Protein AF-A0A015KM18-F1 (afdb_monomer_lite)

Sequence (161 aa):
MKHQLITAQRYRFLFLPSQYIYKPIKYLQYTHGLDYPDYGFKIPYNQEITPKKDLLIYTVEQYNPIPNGFFPSKYKDIIPKKPLYTASGEFIIPGSREWFTYMYKLDLERKSTPPPSRSSLEERQQLLVKENDRIQDLIKGKGKQEAALHGTSVKHYECHN

Structure (mmCIF, N/CA/C/O backbone):
data_AF-A0A015KM18-F1
#
_entry.id   AF-A0A015KM18-F1
#
loop_
_atom_site.group_PDB
_atom_site.id
_atom_site.type_symbol
_atom_site.label_atom_id
_atom_site.label_alt_id
_atom_site.label_comp_id
_atom_site.label_asym_id
_atom_site.label_entity_id
_atom_site.label_seq_id
_atom_site.pdbx_PDB_ins_code
_atom_site.Cartn_x
_atom_site.Cartn_y
_atom_site.Cartn_z
_atom_site.occupancy
_atom_site.B_iso_or_equiv
_atom_site.auth_seq_id
_atom_site.auth_comp_id
_atom_site.auth_asym_id
_atom_site.auth_atom_id
_atom_site.pdbx_PDB_model_num
ATOM 1 N N . MET A 1 1 ? 16.658 -22.083 -42.696 1.00 51.47 1 MET A N 1
ATOM 2 C CA . MET A 1 1 ? 16.063 -23.110 -41.805 1.00 51.47 1 MET A CA 1
ATOM 3 C C . MET A 1 1 ? 17.049 -23.725 -40.802 1.00 51.47 1 MET A C 1
ATOM 5 O O . MET A 1 1 ? 16.747 -23.672 -39.620 1.00 51.47 1 MET A O 1
ATOM 9 N N . LYS A 1 2 ? 18.236 -24.236 -41.191 1.00 59.78 2 LYS A N 1
ATOM 10 C CA . LYS A 1 2 ? 19.196 -24.861 -40.237 1.00 59.78 2 LYS A CA 1
ATOM 11 C C . LYS A 1 2 ? 19.612 -23.960 -39.061 1.00 59.78 2 LYS A C 1
ATOM 13 O O . LYS A 1 2 ? 19.657 -24.421 -37.928 1.00 59.78 2 LYS A O 1
ATOM 18 N N . HIS A 1 3 ? 19.855 -22.673 -39.316 1.00 61.69 3 HIS A N 1
ATOM 19 C CA . HIS A 1 3 ? 20.279 -21.721 -38.282 1.00 61.69 3 HIS A CA 1
ATOM 20 C C . HIS A 1 3 ? 19.223 -21.536 -37.180 1.00 61.69 3 HIS A C 1
ATOM 22 O O . HIS A 1 3 ? 19.556 -21.572 -36.005 1.00 61.69 3 HIS A O 1
ATOM 28 N N . GLN A 1 4 ? 17.941 -21.436 -37.546 1.00 57.00 4 GLN A N 1
ATOM 29 C CA . GLN A 1 4 ? 16.842 -21.266 -36.587 1.00 57.00 4 GLN A CA 1
ATOM 30 C C . GLN A 1 4 ? 16.675 -22.485 -35.670 1.00 57.00 4 GLN A C 1
ATOM 32 O O . GLN A 1 4 ? 16.463 -22.307 -34.475 1.00 57.00 4 GLN A O 1
ATOM 37 N N . LEU A 1 5 ? 16.835 -23.708 -36.193 1.00 63.09 5 LEU A N 1
ATOM 38 C CA . LEU A 1 5 ? 16.779 -24.935 -35.385 1.00 63.09 5 LEU A CA 1
ATOM 39 C C . LEU A 1 5 ? 17.940 -25.018 -34.391 1.00 63.09 5 LEU A C 1
ATOM 41 O O . LEU A 1 5 ? 17.725 -25.334 -33.226 1.00 63.09 5 LEU A O 1
ATOM 45 N N . ILE A 1 6 ? 19.154 -24.670 -34.823 1.00 66.81 6 ILE A N 1
ATOM 46 C CA . ILE A 1 6 ? 20.339 -24.646 -33.955 1.00 66.81 6 ILE A CA 1
ATOM 47 C C . ILE A 1 6 ? 20.175 -23.590 -32.857 1.00 66.81 6 ILE A C 1
ATOM 49 O O . ILE A 1 6 ? 20.441 -23.864 -31.689 1.00 66.81 6 ILE A O 1
ATOM 53 N N . THR A 1 7 ? 19.687 -22.395 -33.203 1.00 64.06 7 THR A N 1
ATOM 54 C CA . THR A 1 7 ? 19.363 -21.337 -32.239 1.00 64.06 7 THR A CA 1
ATOM 55 C C . THR A 1 7 ? 18.300 -21.810 -31.246 1.00 64.06 7 THR A C 1
ATOM 57 O O . THR A 1 7 ? 18.498 -21.704 -30.038 1.00 64.06 7 THR A O 1
ATOM 60 N N . ALA A 1 8 ? 17.206 -22.399 -31.725 1.00 63.50 8 ALA A N 1
ATOM 61 C CA . ALA A 1 8 ? 16.126 -22.879 -30.874 1.00 63.50 8 ALA A CA 1
ATOM 62 C C . ALA A 1 8 ? 16.566 -24.045 -29.967 1.00 63.50 8 ALA A C 1
ATOM 64 O O . ALA A 1 8 ? 16.170 -24.090 -28.807 1.00 63.50 8 ALA A O 1
ATOM 65 N N . GLN A 1 9 ? 17.453 -24.931 -30.425 1.00 66.31 9 GLN A N 1
ATOM 66 C CA . GLN A 1 9 ? 18.056 -25.983 -29.599 1.00 66.31 9 GLN A CA 1
ATOM 67 C C . GLN A 1 9 ? 19.020 -25.403 -28.548 1.00 66.31 9 GLN A C 1
ATOM 69 O O . GLN A 1 9 ? 18.983 -25.800 -27.383 1.00 66.31 9 GLN A O 1
ATOM 74 N N . ARG A 1 10 ? 19.833 -24.408 -28.929 1.00 66.00 10 ARG A N 1
ATOM 75 C CA . ARG A 1 10 ? 20.785 -23.712 -28.044 1.00 66.00 10 ARG A CA 1
ATOM 76 C C . ARG A 1 10 ? 20.085 -22.969 -26.906 1.00 66.00 10 ARG A C 1
ATOM 78 O O . ARG A 1 10 ? 20.563 -23.002 -25.775 1.00 66.00 10 ARG A O 1
ATOM 85 N N . TYR A 1 11 ? 18.948 -22.342 -27.195 1.00 67.25 11 TYR A N 1
ATOM 86 C CA . TYR A 1 11 ? 18.138 -21.619 -26.212 1.00 67.25 11 TYR A CA 1
ATOM 87 C C . TYR A 1 11 ? 16.959 -22.439 -25.652 1.00 67.25 11 TYR A C 1
ATOM 89 O O . TYR A 1 11 ? 16.188 -21.914 -24.856 1.00 67.25 11 TYR A O 1
ATOM 97 N N . ARG A 1 12 ? 16.855 -23.734 -26.002 1.00 66.06 12 ARG A N 1
ATOM 98 C CA . ARG A 1 12 ? 15.826 -24.687 -25.528 1.00 66.06 12 ARG A CA 1
ATOM 99 C C . ARG A 1 12 ? 14.375 -24.261 -25.812 1.00 66.06 12 ARG A C 1
ATOM 101 O O . ARG A 1 12 ? 13.486 -24.520 -25.012 1.00 66.06 12 ARG A O 1
ATOM 108 N N . PHE A 1 13 ? 14.139 -23.628 -26.958 1.00 62.50 13 PHE A N 1
ATOM 109 C CA . PHE A 1 13 ? 12.803 -23.271 -27.453 1.00 62.50 13 PHE A CA 1
ATOM 110 C C . PHE A 1 13 ? 12.121 -24.396 -28.249 1.00 62.50 13 PHE A C 1
ATOM 112 O O . PHE A 1 13 ? 10.937 -24.293 -28.554 1.00 62.50 13 PHE A O 1
ATOM 119 N N . LEU A 1 14 ? 12.846 -25.461 -28.616 1.00 58.47 14 LEU A N 1
ATOM 120 C CA . LEU A 1 14 ? 12.253 -26.637 -29.260 1.00 58.47 14 LEU A CA 1
ATOM 121 C C . LEU A 1 14 ? 11.686 -27.568 -28.191 1.00 58.47 14 LEU A C 1
ATOM 123 O O . LEU A 1 14 ? 12.423 -28.344 -27.591 1.00 58.47 14 LEU A O 1
ATOM 127 N N . PHE A 1 15 ? 10.379 -27.483 -27.971 1.00 57.22 15 PHE A N 1
ATOM 128 C CA . PHE A 1 15 ? 9.656 -28.394 -27.095 1.00 57.22 15 PHE A CA 1
ATOM 129 C C . PHE A 1 15 ? 9.404 -29.710 -27.829 1.00 57.22 15 PHE A C 1
ATOM 131 O O . PHE A 1 15 ? 8.525 -29.805 -28.683 1.00 57.22 15 PHE A O 1
ATOM 138 N N . LEU A 1 16 ? 10.186 -30.736 -27.506 1.00 60.41 16 LEU A N 1
ATOM 139 C CA . LEU A 1 16 ? 9.764 -32.109 -27.774 1.00 60.41 16 LEU A CA 1
ATOM 140 C C . LEU A 1 16 ? 8.716 -32.503 -26.716 1.00 60.41 16 LEU A C 1
ATOM 142 O O . LEU A 1 16 ? 8.863 -32.084 -25.567 1.00 60.41 16 LEU A O 1
ATOM 146 N N . PRO A 1 17 ? 7.709 -33.337 -27.039 1.00 54.00 17 PRO A N 1
ATOM 147 C CA . PRO A 1 17 ? 6.684 -33.767 -26.077 1.00 54.00 17 PRO A CA 1
ATOM 148 C C . PRO A 1 17 ? 7.242 -34.411 -24.797 1.00 54.00 17 PRO A C 1
ATOM 150 O O . PRO A 1 17 ? 6.567 -34.454 -23.777 1.00 54.00 17 PRO A O 1
ATOM 153 N N . SER A 1 18 ? 8.479 -34.911 -24.847 1.00 57.78 18 SER A N 1
ATOM 154 C CA . SER A 1 18 ? 9.189 -35.544 -23.734 1.00 57.78 18 SER A CA 1
ATOM 155 C C . SER A 1 18 ? 10.016 -34.584 -22.866 1.00 57.78 18 SER A C 1
ATOM 157 O O . SER A 1 18 ? 10.648 -35.029 -21.910 1.00 57.78 18 SER A O 1
ATOM 159 N N . GLN A 1 19 ? 10.067 -33.285 -23.183 1.00 60.88 19 GLN A N 1
ATOM 160 C CA . GLN A 1 19 ? 10.879 -32.313 -22.448 1.00 60.88 19 GLN A CA 1
ATOM 161 C C . GLN A 1 19 ? 10.040 -31.494 -21.461 1.00 60.88 19 GLN A C 1
ATOM 163 O O . GLN A 1 19 ? 9.171 -30.719 -21.852 1.00 60.88 19 GLN A O 1
ATOM 168 N N . TYR A 1 20 ? 10.369 -31.615 -20.174 1.00 58.69 20 TYR A N 1
ATOM 169 C CA . TYR A 1 20 ? 9.804 -30.804 -19.096 1.00 58.69 20 TYR A CA 1
ATOM 170 C C . TYR A 1 20 ? 10.712 -29.607 -18.777 1.00 58.69 20 TYR A C 1
ATOM 172 O O . TYR A 1 20 ? 11.936 -29.739 -18.666 1.00 58.69 20 TYR A O 1
ATOM 180 N N . ILE A 1 21 ? 10.118 -28.421 -18.607 1.00 61.16 21 ILE A N 1
ATOM 181 C CA . ILE A 1 21 ? 10.840 -27.235 -18.136 1.00 61.16 21 ILE A CA 1
ATOM 182 C C . ILE A 1 21 ? 10.836 -27.221 -16.610 1.00 61.16 21 ILE A C 1
ATOM 184 O O . ILE A 1 21 ? 9.843 -26.881 -15.980 1.00 61.16 21 ILE A O 1
ATOM 188 N N . TYR A 1 22 ? 11.995 -27.512 -16.024 1.00 54.66 22 TYR A N 1
ATOM 189 C CA . TYR A 1 22 ? 12.229 -27.399 -14.579 1.00 54.66 22 TYR A CA 1
ATOM 190 C C . TYR A 1 22 ? 12.802 -26.035 -14.157 1.00 54.66 22 TYR A C 1
ATOM 192 O O . TYR A 1 22 ? 13.183 -25.850 -13.005 1.00 54.66 22 TYR A O 1
ATOM 200 N N . LYS A 1 23 ? 12.935 -25.080 -15.090 1.00 59.75 23 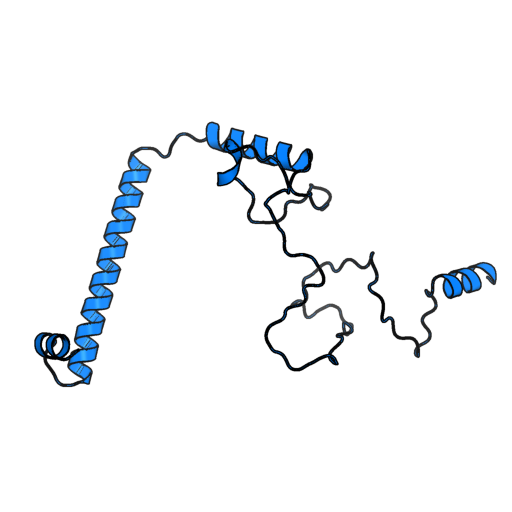LYS A N 1
ATOM 201 C CA . LYS A 1 23 ? 13.536 -23.762 -14.832 1.00 59.75 23 LYS A CA 1
ATOM 202 C C . LYS A 1 23 ? 12.490 -22.649 -14.928 1.00 59.75 23 LYS A C 1
ATOM 204 O O . LYS A 1 23 ? 11.709 -22.655 -15.875 1.00 59.75 23 LYS A O 1
ATOM 209 N N . PRO A 1 24 ? 12.510 -21.656 -14.024 1.00 54.25 24 PRO A N 1
ATOM 210 C CA . PRO A 1 24 ? 11.585 -20.533 -14.090 1.00 54.25 24 PRO A CA 1
ATOM 211 C C . PRO A 1 24 ? 11.845 -19.686 -15.343 1.00 54.25 24 PRO A C 1
ATOM 213 O O . PRO A 1 24 ? 12.980 -19.283 -15.620 1.00 54.25 24 PRO A O 1
ATOM 216 N N . ILE A 1 25 ? 10.786 -19.412 -16.105 1.00 66.00 25 ILE A N 1
ATOM 217 C CA . ILE A 1 25 ? 10.838 -18.583 -17.312 1.00 66.00 25 ILE A CA 1
ATOM 218 C C . ILE A 1 25 ? 10.649 -17.122 -16.894 1.00 66.00 25 ILE A C 1
ATOM 220 O O . ILE A 1 25 ? 9.545 -16.693 -16.578 1.00 66.00 25 ILE A O 1
ATOM 224 N N . LYS A 1 26 ? 11.742 -16.353 -16.890 1.00 57.47 26 LYS A N 1
ATOM 225 C CA . LYS A 1 26 ? 11.806 -14.991 -16.319 1.00 57.47 26 LYS A CA 1
ATOM 226 C C . LYS A 1 26 ? 10.899 -13.946 -16.989 1.00 57.47 26 LYS A C 1
ATOM 228 O O . LYS A 1 26 ? 10.688 -12.887 -16.417 1.00 57.47 26 LYS A O 1
ATOM 233 N N . TYR A 1 27 ? 10.407 -14.222 -18.192 1.00 58.59 27 TYR A N 1
ATOM 234 C CA . TYR A 1 27 ? 9.584 -13.316 -19.001 1.00 58.59 27 TYR A CA 1
ATOM 235 C C . TYR A 1 27 ? 8.151 -13.828 -19.198 1.00 58.59 27 TYR A C 1
ATOM 237 O O . TYR A 1 27 ? 7.390 -13.235 -19.957 1.00 58.59 27 TYR A O 1
ATOM 245 N N . LEU A 1 28 ? 7.772 -14.926 -18.533 1.00 64.19 28 LEU A N 1
ATOM 246 C CA . LEU A 1 28 ? 6.387 -15.378 -18.535 1.00 64.19 28 LEU A CA 1
ATOM 247 C C . LEU A 1 28 ? 5.616 -14.569 -17.488 1.00 64.19 28 LEU A C 1
ATOM 249 O O . LEU A 1 28 ? 5.747 -14.796 -16.287 1.00 64.19 28 LEU A O 1
ATOM 253 N N . GLN A 1 29 ? 4.859 -13.586 -17.961 1.00 57.22 29 GLN A N 1
ATOM 254 C CA . GLN A 1 29 ? 3.998 -12.750 -17.136 1.00 57.22 29 GLN A CA 1
ATOM 255 C C . GLN A 1 29 ? 2.587 -13.339 -17.167 1.00 57.22 29 GLN A C 1
ATOM 257 O O . GLN A 1 29 ? 1.959 -13.391 -18.223 1.00 57.22 29 GLN A O 1
ATOM 262 N N . TYR A 1 30 ? 2.097 -13.813 -16.023 1.00 58.91 30 TYR A N 1
ATOM 263 C CA . TYR A 1 30 ? 0.700 -14.220 -15.885 1.00 58.91 30 TYR A CA 1
ATOM 264 C C . TYR A 1 30 ? -0.151 -12.978 -15.620 1.00 58.91 30 TYR A C 1
ATOM 266 O O . TYR A 1 30 ? 0.182 -12.166 -14.758 1.00 58.91 30 TYR A O 1
ATOM 274 N N . THR A 1 31 ? -1.237 -12.819 -16.372 1.00 55.06 31 THR A N 1
ATOM 275 C CA . THR A 1 31 ? -2.137 -11.659 -16.270 1.00 55.06 31 THR A CA 1
ATOM 276 C C . THR A 1 31 ? -3.050 -11.721 -15.044 1.00 55.06 31 THR A C 1
ATOM 278 O O . THR A 1 31 ? -3.537 -10.694 -14.579 1.00 55.06 31 THR A O 1
ATOM 281 N N . HIS A 1 32 ? -3.263 -12.917 -14.496 1.00 60.25 32 HIS A N 1
ATOM 282 C CA . HIS A 1 32 ? -4.130 -13.201 -13.353 1.00 60.25 32 HIS A CA 1
ATOM 283 C C . HIS A 1 32 ? -3.399 -14.027 -12.289 1.00 60.25 32 HIS A C 1
ATOM 285 O O . HIS A 1 32 ? -2.475 -14.784 -12.600 1.00 60.25 32 HIS A O 1
ATOM 291 N N . GLY A 1 33 ? -3.840 -13.888 -11.036 1.00 54.75 33 GLY A N 1
ATOM 292 C CA . GLY A 1 33 ? -3.344 -14.677 -9.908 1.00 54.75 33 GLY A CA 1
ATOM 293 C C . GLY A 1 33 ? -3.640 -16.176 -10.040 1.00 54.75 33 GLY A C 1
ATOM 294 O O . GLY A 1 33 ? -4.428 -16.601 -10.883 1.00 54.75 33 GLY A O 1
ATOM 295 N N . LEU A 1 34 ? -3.005 -16.972 -9.176 1.00 53.50 34 LEU A N 1
ATOM 296 C CA . LEU A 1 34 ? -3.080 -18.443 -9.160 1.00 53.50 34 LEU A CA 1
ATOM 297 C C . LEU A 1 34 ? -4.496 -19.000 -8.941 1.00 53.50 34 LEU A C 1
ATOM 299 O O . LEU A 1 34 ? -4.751 -20.156 -9.264 1.00 53.50 34 LEU A O 1
ATOM 303 N N . ASP A 1 35 ? -5.406 -18.173 -8.433 1.00 54.25 35 ASP A N 1
ATOM 304 C CA . ASP A 1 35 ? -6.788 -18.541 -8.124 1.00 54.25 35 ASP A CA 1
ATOM 305 C C . ASP A 1 35 ? -7.705 -18.472 -9.359 1.00 54.25 35 ASP A C 1
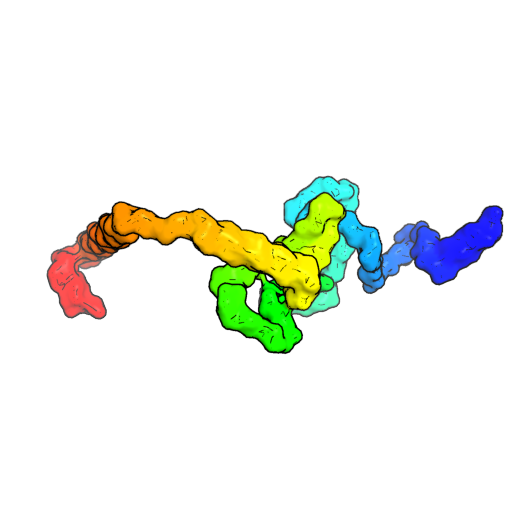ATOM 307 O O . ASP A 1 35 ? -8.902 -18.738 -9.259 1.00 54.25 35 ASP A O 1
ATOM 311 N N . TYR A 1 36 ? -7.168 -18.082 -10.524 1.00 53.84 36 TYR A N 1
ATOM 312 C CA . TYR A 1 36 ? -7.938 -17.943 -11.756 1.00 53.84 36 TYR A CA 1
ATOM 313 C C . TYR A 1 36 ? -8.028 -19.292 -12.495 1.00 53.84 36 TYR A C 1
ATOM 315 O O . TYR A 1 36 ? -7.010 -19.792 -12.981 1.00 53.84 36 TYR A O 1
ATOM 323 N N . PRO A 1 37 ? -9.222 -19.900 -12.614 1.00 56.84 37 PRO A N 1
ATOM 324 C CA . PRO A 1 37 ? -9.385 -21.253 -13.152 1.00 56.84 37 PRO A CA 1
ATOM 325 C C . PRO A 1 37 ? -9.266 -21.343 -14.684 1.00 56.84 37 PRO A C 1
ATOM 327 O O . PRO A 1 37 ? -9.335 -22.440 -15.234 1.00 56.84 37 PRO A O 1
ATOM 330 N N . ASP A 1 38 ? -9.090 -20.221 -15.382 1.00 60.09 38 ASP A N 1
ATOM 331 C CA . ASP A 1 38 ? -9.400 -20.117 -16.811 1.00 60.09 38 ASP A CA 1
ATOM 332 C C . ASP A 1 38 ? -8.180 -19.776 -17.682 1.00 60.09 38 ASP A C 1
ATOM 334 O O . ASP A 1 38 ? -8.180 -18.830 -18.464 1.00 60.09 38 ASP A O 1
ATOM 338 N N . TYR A 1 39 ? -7.093 -20.537 -17.528 1.00 63.16 39 TYR A N 1
ATOM 339 C CA . TYR A 1 39 ? -5.963 -20.479 -18.468 1.00 63.16 39 TYR A CA 1
ATOM 340 C C . TYR A 1 39 ? -6.026 -21.558 -19.558 1.00 63.16 39 TYR A C 1
ATOM 342 O O . TYR A 1 39 ? -5.237 -21.524 -20.498 1.00 63.16 39 TYR A O 1
ATOM 350 N N . GLY A 1 40 ? -6.932 -22.538 -19.457 1.00 60.22 40 GLY A N 1
ATOM 351 C CA . GLY A 1 40 ? -7.079 -23.610 -20.454 1.00 60.22 40 GLY A CA 1
ATOM 352 C C . GLY A 1 40 ? -5.906 -24.603 -20.541 1.00 60.22 40 GLY A C 1
ATOM 353 O O . GLY A 1 40 ? -5.963 -25.545 -21.329 1.00 60.22 40 GLY A O 1
ATOM 354 N N . PHE A 1 41 ? -4.855 -24.448 -19.728 1.00 58.19 41 PHE A N 1
ATOM 355 C CA . PHE A 1 41 ? -3.746 -25.398 -19.605 1.00 58.19 41 PHE A CA 1
ATOM 356 C C . PHE A 1 41 ? -3.363 -25.622 -18.137 1.00 58.19 41 PHE A C 1
ATOM 358 O O . PHE A 1 41 ? -3.531 -24.751 -17.285 1.00 58.19 41 PHE A O 1
ATOM 365 N N . LYS A 1 42 ? -2.839 -26.814 -17.828 1.00 52.56 42 LYS A N 1
ATOM 366 C CA . LYS A 1 42 ? -2.382 -27.154 -16.474 1.00 52.56 42 LYS A CA 1
ATOM 367 C C . LYS A 1 42 ? -1.061 -26.446 -16.183 1.00 52.56 42 LYS A C 1
ATOM 369 O O . LYS A 1 42 ? -0.062 -26.704 -16.850 1.00 52.56 42 LYS A O 1
ATOM 374 N N . ILE A 1 43 ? -1.054 -25.585 -15.171 1.00 58.66 43 ILE A N 1
ATOM 375 C CA . ILE A 1 43 ? 0.169 -24.962 -14.658 1.00 58.66 43 ILE A CA 1
ATOM 376 C C . ILE A 1 43 ? 0.991 -26.060 -13.955 1.00 58.66 43 ILE A C 1
ATOM 378 O O . ILE A 1 43 ? 0.443 -26.747 -13.087 1.00 58.66 43 ILE A O 1
ATOM 382 N N . PRO A 1 44 ? 2.270 -26.275 -14.321 1.00 53.34 44 PRO A N 1
ATOM 383 C CA . PRO A 1 44 ? 3.093 -27.311 -13.711 1.00 53.34 44 PRO A CA 1
ATOM 384 C C . PRO A 1 44 ? 3.404 -26.932 -12.261 1.00 53.34 44 PRO A C 1
ATOM 386 O O . PRO A 1 44 ? 4.254 -26.088 -11.980 1.00 53.34 44 PRO A O 1
ATOM 389 N N . TYR A 1 45 ? 2.680 -27.551 -11.335 1.00 57.50 45 TYR A N 1
ATOM 390 C CA . TYR A 1 45 ? 3.008 -27.547 -9.920 1.00 57.50 45 TYR A CA 1
ATOM 391 C C . TYR A 1 45 ? 4.207 -28.485 -9.685 1.00 57.50 45 TYR A C 1
ATOM 393 O O . TYR A 1 45 ? 4.282 -29.568 -10.262 1.00 57.50 45 TYR A O 1
ATOM 401 N N . ASN A 1 46 ? 5.137 -28.118 -8.805 1.00 43.12 46 ASN A N 1
ATOM 402 C CA . ASN A 1 46 ? 6.115 -29.065 -8.260 1.00 43.12 46 ASN A CA 1
ATOM 403 C C . ASN A 1 46 ? 5.529 -29.618 -6.949 1.00 43.12 46 ASN A C 1
ATOM 405 O O . ASN A 1 46 ? 5.747 -29.031 -5.895 1.00 43.12 46 ASN A O 1
ATOM 409 N N . GLN A 1 47 ? 4.726 -30.688 -6.999 1.00 45.31 47 GLN A N 1
ATOM 410 C CA . GLN A 1 47 ? 4.058 -31.258 -5.807 1.00 45.31 47 GLN A CA 1
ATOM 411 C C . GLN A 1 47 ? 4.925 -32.247 -5.019 1.00 45.31 47 GLN A C 1
ATOM 413 O O . GLN A 1 47 ? 4.454 -32.811 -4.039 1.00 45.31 47 GLN A O 1
ATOM 418 N N . GLU A 1 48 ? 6.187 -32.458 -5.383 1.00 42.12 48 GLU A N 1
ATOM 419 C CA . GLU A 1 48 ? 6.984 -33.539 -4.788 1.00 42.12 48 GLU A CA 1
ATOM 420 C C . GLU A 1 48 ? 8.167 -33.061 -3.942 1.00 42.12 48 GLU A C 1
ATOM 422 O O . GLU A 1 48 ? 9.248 -33.631 -4.026 1.00 42.12 48 GLU A O 1
ATOM 427 N N . ILE A 1 49 ? 7.995 -32.043 -3.088 1.00 43.88 49 ILE A N 1
ATOM 428 C CA . ILE A 1 49 ? 8.906 -31.840 -1.948 1.00 43.88 49 ILE A CA 1
ATOM 429 C C . ILE A 1 49 ? 8.105 -31.428 -0.698 1.00 43.88 49 ILE A C 1
ATOM 431 O O . ILE A 1 49 ? 7.684 -30.287 -0.559 1.00 43.88 49 ILE A O 1
ATOM 435 N N . THR A 1 50 ? 7.969 -32.426 0.184 1.00 38.91 50 THR A N 1
ATOM 436 C CA . THR A 1 50 ? 7.710 -32.441 1.641 1.00 38.91 50 THR A CA 1
ATOM 437 C C . THR A 1 50 ? 6.315 -32.127 2.231 1.00 38.91 50 THR A C 1
ATOM 439 O O . THR A 1 50 ? 5.713 -31.088 1.976 1.00 38.91 50 THR A O 1
ATOM 442 N N . PRO A 1 51 ? 5.827 -32.985 3.161 1.00 47.50 51 PRO A N 1
ATOM 443 C CA . PRO A 1 51 ? 4.675 -32.702 4.006 1.00 47.50 51 PRO A CA 1
ATOM 444 C C . PRO A 1 51 ? 5.127 -31.835 5.189 1.00 47.50 51 PRO A C 1
ATOM 446 O O . PRO A 1 51 ? 5.420 -32.330 6.276 1.00 47.50 51 PRO A O 1
ATOM 449 N N . LYS A 1 52 ? 5.216 -30.520 4.994 1.00 44.38 52 LYS A N 1
ATOM 450 C CA . LYS A 1 52 ? 5.280 -29.574 6.115 1.00 44.38 52 LYS A CA 1
ATOM 451 C C . LYS A 1 52 ? 4.433 -28.361 5.775 1.00 44.38 52 LYS A C 1
ATOM 453 O O . LYS A 1 52 ? 4.741 -27.601 4.868 1.00 44.38 52 LYS A O 1
ATOM 458 N N . LYS A 1 53 ? 3.324 -28.244 6.494 1.00 49.22 53 LYS A N 1
ATOM 459 C CA . LYS A 1 53 ? 2.155 -27.439 6.151 1.00 49.22 53 LYS A CA 1
ATOM 460 C C . LYS A 1 53 ? 2.361 -25.917 6.184 1.00 49.22 53 LYS A C 1
ATOM 462 O O . LYS A 1 53 ? 1.440 -25.228 5.786 1.00 49.22 53 LYS A O 1
ATOM 467 N N . ASP A 1 54 ? 3.526 -25.379 6.562 1.00 46.09 54 ASP A N 1
ATOM 468 C CA . ASP A 1 54 ? 3.627 -23.950 6.923 1.00 46.09 54 ASP A CA 1
ATOM 469 C C . ASP A 1 54 ? 4.851 -23.196 6.373 1.00 46.09 54 ASP A C 1
ATOM 471 O O . ASP A 1 54 ? 5.336 -22.254 6.995 1.00 46.09 54 ASP A O 1
ATOM 475 N N . LEU A 1 55 ? 5.366 -23.552 5.196 1.00 52.75 55 LEU A N 1
ATOM 476 C CA . LEU A 1 55 ? 6.317 -22.682 4.492 1.00 52.75 55 LEU A CA 1
ATOM 477 C C . LEU A 1 55 ? 5.809 -22.418 3.078 1.00 52.75 55 LEU A C 1
ATOM 479 O O . LEU A 1 55 ? 6.177 -23.102 2.126 1.00 52.75 55 LEU A O 1
ATOM 483 N N . LEU A 1 56 ? 4.953 -21.400 2.958 1.00 52.50 56 LEU A N 1
ATOM 484 C CA . LEU A 1 56 ? 4.709 -20.704 1.697 1.00 5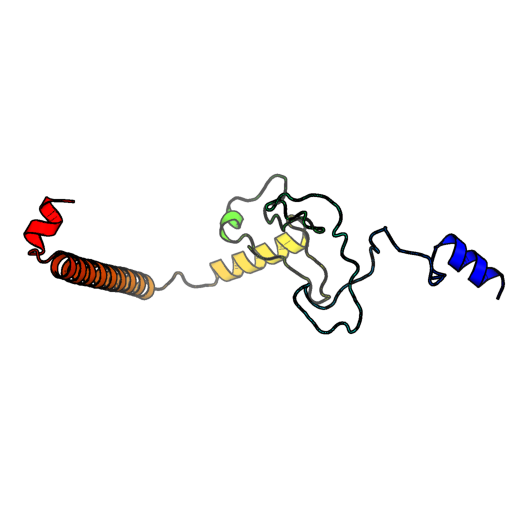2.50 56 LEU A CA 1
ATOM 485 C C . LEU A 1 56 ? 6.054 -20.147 1.211 1.00 52.50 56 LEU A C 1
ATOM 487 O O . LEU A 1 56 ? 6.466 -19.053 1.593 1.00 52.50 56 LEU A O 1
ATOM 491 N N . ILE A 1 57 ? 6.777 -20.922 0.403 1.00 49.38 57 ILE A N 1
ATOM 492 C CA . ILE A 1 57 ? 7.934 -20.420 -0.336 1.00 49.38 57 ILE A CA 1
ATOM 493 C C . ILE A 1 57 ? 7.359 -19.575 -1.470 1.00 49.38 57 ILE A C 1
ATOM 495 O O . ILE A 1 57 ? 7.045 -20.077 -2.548 1.00 49.38 57 ILE A O 1
ATOM 499 N N . TYR A 1 58 ? 7.148 -18.291 -1.194 1.00 49.06 58 TYR A N 1
ATOM 500 C CA . TYR A 1 58 ? 6.744 -17.337 -2.214 1.00 49.06 58 TYR A CA 1
ATOM 501 C C . TYR A 1 58 ? 7.847 -17.258 -3.275 1.00 49.06 58 TYR A C 1
ATOM 503 O O . TYR A 1 58 ? 9.006 -16.986 -2.970 1.00 49.06 58 TYR A O 1
ATOM 511 N N . THR A 1 59 ? 7.492 -17.498 -4.539 1.00 53.97 59 THR A N 1
ATOM 512 C CA . THR A 1 59 ? 8.409 -17.368 -5.687 1.00 53.97 59 THR A CA 1
ATOM 513 C C . THR A 1 59 ? 8.856 -15.923 -5.917 1.00 53.97 59 THR A C 1
ATOM 515 O O . THR A 1 59 ? 9.822 -15.682 -6.637 1.00 53.97 59 THR A O 1
ATOM 518 N N . VAL A 1 60 ? 8.136 -14.970 -5.320 1.00 57.66 60 VAL A N 1
ATOM 519 C CA . VAL A 1 60 ? 8.409 -13.534 -5.331 1.00 57.66 60 VAL A CA 1
ATOM 520 C C . VAL A 1 60 ? 8.588 -13.090 -3.886 1.00 57.66 60 VAL A C 1
ATOM 522 O O . VAL A 1 60 ? 7.815 -13.491 -3.017 1.00 57.66 60 VAL A O 1
ATOM 525 N N . GLU A 1 61 ? 9.598 -12.266 -3.625 1.00 66.56 61 GLU A N 1
ATOM 526 C CA . GLU A 1 61 ? 9.792 -11.688 -2.298 1.00 66.56 61 GLU A CA 1
ATOM 527 C C . GLU A 1 61 ? 8.545 -10.909 -1.860 1.00 66.56 61 GLU A C 1
ATOM 529 O O . GLU A 1 61 ? 7.954 -10.148 -2.632 1.00 66.56 61 GLU A O 1
ATOM 534 N N . GLN A 1 62 ? 8.138 -11.100 -0.605 1.00 70.56 62 GLN A N 1
ATOM 535 C CA . GLN A 1 62 ? 7.055 -10.324 -0.020 1.00 70.56 62 GLN A CA 1
ATOM 536 C C . GLN A 1 62 ? 7.435 -8.841 -0.037 1.00 70.56 62 GLN A C 1
ATOM 538 O O . GLN A 1 62 ? 8.553 -8.474 0.326 1.00 70.56 62 GLN A O 1
ATOM 543 N N . TYR A 1 63 ? 6.499 -7.986 -0.457 1.00 77.56 63 TYR A N 1
ATOM 544 C CA . TY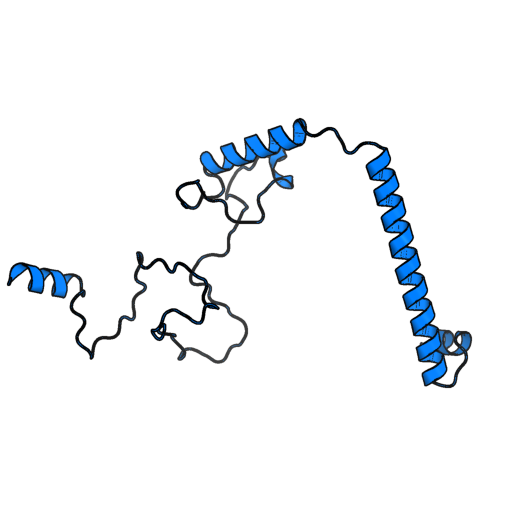R A 1 63 ? 6.725 -6.547 -0.531 1.00 77.56 63 TYR A CA 1
ATOM 545 C C . TYR A 1 63 ? 7.208 -6.007 0.820 1.00 77.56 63 TYR A C 1
ATOM 547 O O . TYR A 1 63 ? 6.453 -5.995 1.794 1.00 77.56 63 TYR A O 1
ATOM 555 N N . ASN A 1 64 ? 8.463 -5.558 0.866 1.00 79.88 64 ASN A N 1
ATOM 556 C CA . ASN A 1 64 ? 9.033 -4.875 2.016 1.00 79.88 64 ASN A CA 1
ATOM 557 C C . ASN A 1 64 ? 9.015 -3.363 1.748 1.00 79.88 64 ASN A C 1
ATOM 559 O O . ASN A 1 64 ? 9.863 -2.861 1.005 1.00 79.88 64 ASN A O 1
ATOM 563 N N . PRO A 1 65 ? 8.054 -2.620 2.318 1.00 76.12 65 PRO A N 1
ATOM 564 C CA . PRO A 1 65 ? 7.919 -1.195 2.050 1.00 76.12 65 PRO A CA 1
ATOM 565 C C . PRO A 1 65 ? 8.988 -0.344 2.744 1.00 76.12 65 PRO A C 1
ATOM 567 O O . PRO A 1 65 ? 9.059 0.858 2.489 1.00 76.12 65 PRO A O 1
ATOM 570 N N . ILE A 1 66 ? 9.786 -0.932 3.642 1.00 80.44 66 ILE A N 1
ATOM 571 C CA . ILE A 1 66 ? 10.810 -0.221 4.403 1.00 80.44 66 ILE A CA 1
ATOM 572 C C . ILE A 1 66 ? 12.120 -0.286 3.612 1.00 80.44 66 ILE A C 1
ATOM 574 O O . ILE A 1 66 ? 12.727 -1.357 3.528 1.00 80.44 66 ILE A O 1
ATOM 578 N N . PRO A 1 67 ? 12.578 0.834 3.027 1.00 76.81 67 PRO A N 1
ATOM 579 C CA . PRO A 1 67 ? 13.844 0.847 2.315 1.00 76.81 67 PRO A CA 1
ATOM 580 C C . PRO A 1 67 ? 15.006 0.614 3.283 1.00 76.81 67 PRO A C 1
ATOM 582 O O . PRO A 1 67 ? 15.005 1.099 4.416 1.00 76.81 67 PRO A O 1
ATOM 585 N N . ASN A 1 68 ? 16.019 -0.112 2.819 1.00 72.12 68 ASN A N 1
ATOM 586 C CA . ASN A 1 68 ? 17.237 -0.339 3.584 1.00 72.12 68 ASN A CA 1
ATOM 587 C C . ASN A 1 68 ? 18.092 0.946 3.577 1.00 72.12 68 ASN A C 1
ATOM 589 O O . ASN A 1 68 ? 18.535 1.375 2.512 1.00 72.12 68 ASN A O 1
ATOM 593 N N . GLY A 1 69 ? 18.297 1.587 4.735 1.00 78.50 69 GLY A N 1
ATOM 594 C CA . GLY A 1 69 ? 19.119 2.800 4.871 1.00 78.50 69 GLY A CA 1
ATOM 595 C C . GLY A 1 69 ? 18.467 3.950 5.652 1.00 78.50 69 GLY A C 1
ATOM 596 O O . GLY A 1 69 ? 17.520 3.759 6.415 1.00 78.50 69 GLY A O 1
ATOM 597 N N . PHE A 1 70 ? 19.003 5.167 5.486 1.00 79.44 70 PHE A N 1
ATOM 598 C CA . PHE A 1 70 ? 18.483 6.370 6.145 1.00 79.44 70 PHE A CA 1
ATOM 599 C C . PHE A 1 70 ? 17.116 6.759 5.572 1.00 79.44 70 PHE A C 1
ATOM 601 O O . PHE A 1 70 ? 16.988 7.074 4.388 1.00 79.44 70 PHE A O 1
ATOM 608 N N . PHE A 1 71 ? 16.098 6.782 6.433 1.00 81.31 71 PHE A N 1
ATOM 609 C CA . PHE A 1 71 ? 14.725 7.089 6.055 1.00 81.31 71 PHE A CA 1
ATOM 610 C C . PHE A 1 71 ? 14.193 8.314 6.820 1.00 81.31 71 PHE A C 1
ATOM 612 O O . PHE A 1 71 ? 14.164 8.291 8.056 1.00 81.31 71 PHE A O 1
ATOM 619 N N . PRO A 1 72 ? 13.739 9.381 6.128 1.00 85.69 72 PRO A N 1
ATOM 620 C CA . PRO A 1 72 ? 13.205 10.569 6.787 1.00 85.69 72 PRO A CA 1
ATOM 621 C C . PRO A 1 72 ? 11.996 10.247 7.677 1.00 85.69 72 PRO A C 1
ATOM 623 O O . PRO A 1 72 ? 10.982 9.732 7.207 1.00 85.69 72 PRO A O 1
ATOM 626 N N . SER A 1 73 ? 12.067 10.624 8.957 1.00 85.50 73 SER A N 1
ATOM 627 C CA . SER A 1 73 ? 11.013 10.363 9.952 1.00 85.50 73 SER A CA 1
ATOM 628 C C . SER A 1 73 ? 9.634 10.878 9.530 1.00 85.50 73 SER A C 1
ATOM 630 O O . SER A 1 73 ? 8.635 10.207 9.767 1.00 85.50 73 SER A O 1
ATOM 632 N N . LYS A 1 74 ? 9.587 12.018 8.830 1.00 87.25 74 LYS A N 1
ATOM 633 C CA . LYS A 1 74 ? 8.358 12.659 8.330 1.00 87.25 74 LYS A CA 1
ATOM 634 C C . LYS A 1 74 ? 7.502 11.782 7.407 1.00 87.25 74 LYS A C 1
ATOM 636 O O . LYS A 1 74 ? 6.314 12.062 7.254 1.00 87.25 74 LYS A O 1
ATOM 641 N N . TYR A 1 75 ? 8.098 10.753 6.797 1.00 87.12 75 TYR A N 1
ATOM 642 C CA . TYR A 1 75 ? 7.420 9.861 5.860 1.00 87.12 75 TYR A CA 1
ATOM 643 C C . TYR A 1 75 ? 6.988 8.522 6.479 1.00 87.12 75 TYR A C 1
ATOM 645 O O . TYR A 1 75 ? 6.347 7.739 5.789 1.00 87.12 75 TYR A O 1
ATOM 653 N N . LYS A 1 76 ? 7.295 8.242 7.757 1.00 84.19 76 LYS A N 1
ATOM 654 C CA . LYS A 1 76 ? 7.017 6.930 8.383 1.00 84.19 76 LYS A CA 1
ATOM 655 C C . LYS A 1 76 ? 5.533 6.573 8.398 1.00 84.19 76 LYS A C 1
ATOM 657 O O . LYS A 1 76 ? 5.183 5.427 8.137 1.00 84.19 76 LYS A O 1
ATOM 662 N N . ASP A 1 77 ? 4.676 7.559 8.630 1.00 84.62 77 ASP A N 1
ATOM 663 C CA . ASP A 1 77 ? 3.232 7.334 8.757 1.00 84.62 77 ASP A CA 1
ATOM 664 C C . ASP A 1 77 ? 2.520 7.192 7.407 1.00 84.62 77 ASP A C 1
ATOM 666 O O . ASP A 1 77 ? 1.382 6.733 7.354 1.00 84.62 77 ASP A O 1
ATOM 670 N N . ILE A 1 78 ? 3.177 7.596 6.315 1.00 87.31 78 ILE A N 1
ATOM 671 C CA . ILE A 1 78 ? 2.594 7.589 4.968 1.00 87.31 78 ILE A CA 1
ATOM 672 C C . ILE A 1 78 ? 3.146 6.465 4.090 1.00 87.31 78 ILE A C 1
ATOM 674 O O . ILE A 1 78 ? 2.796 6.404 2.916 1.00 87.31 78 ILE A O 1
ATOM 678 N N . ILE A 1 79 ? 3.989 5.577 4.632 1.00 87.31 79 ILE A N 1
ATOM 679 C CA . ILE A 1 79 ? 4.577 4.464 3.878 1.00 87.31 79 ILE A CA 1
ATOM 680 C C . ILE A 1 79 ? 3.454 3.618 3.239 1.00 87.31 79 ILE A C 1
ATOM 682 O O . ILE A 1 79 ? 2.568 3.135 3.956 1.00 87.31 79 ILE A O 1
ATOM 686 N N . PRO A 1 80 ? 3.474 3.390 1.911 1.00 85.19 80 PRO A N 1
ATOM 687 C CA . PRO A 1 80 ? 2.455 2.598 1.241 1.00 85.19 80 PRO A CA 1
ATOM 688 C C . PRO A 1 80 ? 2.507 1.156 1.742 1.00 85.19 80 PRO A C 1
ATOM 690 O O . PRO A 1 80 ? 3.552 0.513 1.717 1.00 85.19 80 PRO A O 1
ATOM 693 N N . LYS A 1 81 ? 1.360 0.620 2.170 1.00 83.88 81 LYS A N 1
ATOM 694 C CA . LYS A 1 81 ? 1.243 -0.792 2.585 1.00 83.88 81 LYS A CA 1
ATOM 695 C C . LYS A 1 81 ? 1.136 -1.756 1.400 1.00 83.88 81 LYS A C 1
ATOM 697 O O . LYS A 1 81 ? 1.248 -2.963 1.579 1.00 83.88 81 LYS A O 1
ATOM 702 N N . LYS A 1 82 ? 0.868 -1.226 0.205 1.00 85.88 82 LYS A N 1
ATOM 703 C CA . LYS A 1 82 ? 0.688 -1.974 -1.042 1.00 85.88 82 LYS A CA 1
ATOM 704 C C . LYS A 1 82 ? 1.782 -1.581 -2.042 1.00 85.88 82 LYS A C 1
ATOM 706 O O . LYS A 1 82 ? 2.212 -0.425 -2.006 1.00 85.88 82 LYS A O 1
ATOM 711 N N . PRO A 1 83 ? 2.208 -2.502 -2.925 1.00 86.81 83 PRO A N 1
ATOM 712 C CA . PRO A 1 83 ? 3.181 -2.200 -3.967 1.00 86.81 83 PRO A CA 1
ATOM 713 C C . PRO A 1 83 ? 2.657 -1.104 -4.899 1.00 86.81 83 PRO A C 1
ATOM 715 O O . PRO A 1 83 ? 1.464 -1.045 -5.202 1.00 86.81 83 PRO A O 1
ATOM 718 N N . LEU A 1 84 ? 3.564 -0.230 -5.331 1.00 88.19 84 LEU A N 1
ATOM 719 C CA . LEU A 1 84 ? 3.262 0.878 -6.229 1.00 88.19 84 LEU A CA 1
ATOM 720 C C . LEU A 1 84 ? 3.700 0.542 -7.650 1.00 88.19 84 LEU A C 1
ATOM 722 O O . LEU A 1 84 ? 4.731 -0.103 -7.846 1.00 88.19 84 LEU A O 1
ATOM 726 N N . TYR A 1 85 ? 2.939 1.036 -8.623 1.00 88.75 85 TYR A N 1
ATOM 727 C CA . TYR A 1 85 ? 3.213 0.841 -10.039 1.00 88.75 85 TYR A CA 1
ATOM 728 C C . TYR A 1 85 ? 3.107 2.159 -10.804 1.00 88.75 85 TYR A C 1
ATOM 730 O O . TYR A 1 85 ? 2.301 3.028 -10.460 1.00 88.75 85 TYR A O 1
ATOM 738 N N . THR A 1 86 ? 3.915 2.299 -11.849 1.00 88.31 86 THR A N 1
ATOM 739 C CA . THR A 1 86 ? 3.818 3.387 -12.828 1.00 88.31 86 THR A CA 1
ATOM 740 C C . THR A 1 86 ? 2.583 3.182 -13.715 1.00 88.31 86 THR A C 1
ATOM 742 O O . THR A 1 86 ? 2.019 2.091 -13.769 1.00 88.31 86 THR A O 1
ATOM 745 N N . ALA A 1 87 ? 2.156 4.210 -14.456 1.00 86.50 87 ALA A N 1
ATOM 746 C CA . ALA A 1 87 ? 1.066 4.093 -15.434 1.00 86.50 87 ALA A CA 1
ATOM 747 C C . ALA A 1 87 ? 1.330 3.024 -16.521 1.00 86.50 87 ALA A C 1
ATOM 749 O O . ALA A 1 87 ? 0.389 2.474 -17.081 1.00 86.50 87 ALA A O 1
ATOM 750 N N . SER A 1 88 ? 2.602 2.706 -16.782 1.00 87.81 88 SER A N 1
ATOM 751 C CA . SER A 1 88 ? 3.066 1.607 -17.639 1.00 87.81 88 SER A CA 1
ATOM 752 C C . SER A 1 88 ? 2.908 0.211 -17.012 1.00 87.81 88 SER A C 1
ATOM 754 O O . SER A 1 88 ? 3.151 -0.784 -17.686 1.00 87.81 88 SER A O 1
ATOM 756 N N . GLY A 1 89 ? 2.524 0.117 -15.734 1.00 85.44 89 GLY A N 1
ATOM 757 C CA . GLY A 1 89 ? 2.460 -1.136 -14.976 1.00 85.44 89 GLY A CA 1
ATOM 758 C C . GLY A 1 89 ? 3.801 -1.583 -14.381 1.00 85.44 89 GLY A C 1
ATOM 759 O O . GLY A 1 89 ? 3.901 -2.691 -13.860 1.00 85.44 89 GLY A O 1
ATOM 760 N N . GLU A 1 90 ? 4.839 -0.748 -14.437 1.00 87.44 90 GLU A N 1
ATOM 761 C CA . GLU A 1 90 ? 6.163 -1.071 -13.894 1.00 87.44 90 GLU A CA 1
ATOM 762 C C . GLU A 1 90 ? 6.210 -0.907 -12.374 1.00 87.44 90 GLU A C 1
ATOM 764 O O . GLU A 1 90 ? 5.700 0.073 -11.836 1.00 87.44 90 GLU A O 1
ATOM 769 N N . PHE A 1 91 ? 6.829 -1.863 -11.675 1.00 87.44 91 PHE A N 1
ATOM 770 C CA . PHE A 1 91 ? 6.942 -1.842 -10.217 1.00 87.44 91 PHE A CA 1
ATOM 771 C C . PHE A 1 91 ? 7.917 -0.762 -9.739 1.00 87.44 91 PHE A C 1
ATOM 773 O O . PHE A 1 91 ? 9.091 -0.750 -10.114 1.00 87.44 91 PHE A O 1
ATOM 780 N N . ILE A 1 92 ? 7.443 0.094 -8.837 1.00 88.25 92 ILE A N 1
ATOM 781 C CA . ILE A 1 92 ? 8.248 1.149 -8.230 1.00 88.25 92 ILE A CA 1
ATOM 782 C C . ILE A 1 92 ? 8.953 0.590 -6.992 1.00 88.25 92 ILE A C 1
ATOM 784 O O . ILE A 1 92 ? 8.332 0.299 -5.966 1.00 88.25 92 ILE A O 1
ATOM 788 N N . ILE A 1 93 ? 10.279 0.499 -7.073 1.00 87.38 93 ILE A N 1
ATOM 789 C CA . ILE A 1 93 ? 11.131 -0.026 -6.001 1.00 87.38 93 ILE A CA 1
ATOM 790 C C . ILE A 1 93 ? 11.091 0.916 -4.778 1.00 87.38 93 ILE A C 1
ATOM 792 O O . ILE A 1 93 ? 11.389 2.109 -4.926 1.00 87.38 93 ILE A O 1
ATOM 796 N N . PRO A 1 94 ? 10.778 0.425 -3.562 1.00 87.94 94 PRO A N 1
ATOM 797 C CA . PRO A 1 94 ? 10.865 1.208 -2.329 1.00 87.94 94 PRO A CA 1
ATOM 798 C C . PRO A 1 94 ? 12.250 1.830 -2.126 1.00 87.94 94 PRO A C 1
ATOM 800 O O . PRO A 1 94 ? 13.272 1.171 -2.296 1.00 87.94 94 PRO A O 1
ATOM 803 N N . GLY A 1 95 ? 12.295 3.116 -1.769 1.00 84.31 95 GLY A N 1
ATOM 804 C CA . GLY A 1 95 ? 13.548 3.869 -1.614 1.00 84.31 95 GLY A CA 1
ATOM 805 C C . GLY A 1 95 ? 14.152 4.412 -2.914 1.00 84.31 95 GLY A C 1
ATOM 806 O O . GLY A 1 95 ? 15.121 5.168 -2.862 1.00 84.31 95 GLY A O 1
ATOM 807 N N . SER A 1 96 ? 13.576 4.096 -4.076 1.00 87.94 96 SER A N 1
ATOM 808 C CA . SER A 1 96 ? 13.950 4.741 -5.338 1.00 87.94 96 SER A CA 1
ATOM 809 C C . SER A 1 96 ? 13.503 6.211 -5.386 1.00 87.94 96 SER A C 1
ATOM 811 O O . SER A 1 96 ? 12.643 6.663 -4.623 1.00 87.94 96 SER A O 1
ATOM 813 N N . ARG A 1 97 ? 14.059 6.983 -6.327 1.00 88.56 97 ARG A N 1
ATOM 814 C CA . ARG A 1 97 ? 13.681 8.392 -6.545 1.00 88.56 97 ARG A CA 1
ATOM 815 C C . ARG A 1 97 ? 12.192 8.557 -6.866 1.00 88.56 97 ARG A C 1
ATOM 817 O O . ARG A 1 97 ? 11.557 9.504 -6.400 1.00 88.56 97 ARG A O 1
ATOM 824 N N . GLU A 1 98 ? 11.644 7.654 -7.668 1.00 90.31 98 GLU A N 1
ATOM 825 C CA . GLU A 1 98 ? 10.233 7.661 -8.064 1.00 90.31 98 GLU A CA 1
ATOM 826 C C . GLU A 1 98 ? 9.331 7.398 -6.863 1.00 90.31 98 GLU A C 1
ATOM 828 O O . GLU A 1 98 ? 8.355 8.115 -6.638 1.00 90.31 98 GLU A O 1
ATOM 833 N N . TRP A 1 99 ? 9.730 6.447 -6.020 1.00 90.00 99 TRP A N 1
ATOM 834 C CA . TRP A 1 99 ? 9.035 6.150 -4.777 1.00 90.00 99 TRP A CA 1
ATOM 835 C C . TRP A 1 99 ? 9.000 7.362 -3.837 1.00 90.00 99 TRP A C 1
ATOM 837 O O . TRP A 1 99 ? 7.940 7.722 -3.325 1.00 90.00 99 TRP A O 1
ATOM 847 N N . PHE A 1 100 ? 10.123 8.071 -3.676 1.00 89.56 100 PHE A N 1
ATOM 848 C CA . PHE A 1 100 ? 10.153 9.310 -2.889 1.00 89.56 100 PHE A CA 1
ATOM 849 C C . PHE A 1 100 ? 9.334 10.444 -3.512 1.00 89.56 100 PHE A C 1
ATOM 851 O O . PHE A 1 100 ? 8.758 11.253 -2.786 1.00 89.56 100 PHE A O 1
ATOM 858 N N . THR A 1 101 ? 9.248 10.500 -4.841 1.00 91.12 101 THR A N 1
ATOM 859 C CA . THR A 1 101 ? 8.416 11.481 -5.550 1.00 91.12 101 THR A CA 1
ATOM 860 C C . THR A 1 101 ? 6.934 11.222 -5.282 1.00 91.12 101 THR A C 1
ATOM 862 O O . THR A 1 101 ? 6.179 12.159 -5.030 1.00 91.12 101 THR A O 1
ATOM 865 N N . TYR A 1 102 ? 6.520 9.954 -5.275 1.00 90.38 102 TYR A N 1
ATOM 866 C CA . TYR A 1 102 ? 5.172 9.560 -4.877 1.00 90.38 102 TYR A CA 1
ATOM 867 C C . TYR A 1 102 ? 4.893 9.904 -3.405 1.00 90.38 102 TYR A C 1
ATOM 869 O O . TYR A 1 102 ? 3.888 10.542 -3.098 1.00 90.38 102 TYR A O 1
ATOM 877 N N . MET A 1 103 ? 5.823 9.581 -2.500 1.00 90.00 103 MET A N 1
ATOM 878 C CA . MET A 1 103 ? 5.714 9.934 -1.078 1.00 90.00 103 MET A CA 1
ATOM 879 C C . MET A 1 103 ? 5.601 11.439 -0.838 1.00 90.00 103 MET A C 1
ATOM 881 O O . MET A 1 103 ? 4.829 11.869 0.014 1.00 90.00 103 MET A O 1
ATOM 885 N N . TYR A 1 104 ? 6.334 12.251 -1.599 1.00 90.69 104 TYR A N 1
ATOM 886 C CA . TYR A 1 104 ? 6.249 13.705 -1.509 1.00 90.69 104 TYR A CA 1
ATOM 887 C C . TYR A 1 104 ? 4.864 14.232 -1.907 1.00 90.69 104 TYR A C 1
ATOM 889 O O . TYR A 1 104 ? 4.334 15.108 -1.227 1.00 90.69 104 TYR A O 1
ATOM 897 N N . LYS A 1 105 ? 4.253 13.674 -2.961 1.00 90.56 105 LYS A N 1
ATOM 898 C CA . LYS A 1 105 ? 2.880 14.025 -3.365 1.00 90.56 105 LYS A CA 1
ATOM 899 C C . LYS A 1 105 ? 1.872 13.685 -2.267 1.00 90.56 105 LYS A C 1
ATOM 901 O O . LYS A 1 105 ? 1.065 14.536 -1.919 1.00 90.56 105 LYS A O 1
ATOM 906 N N . LEU A 1 106 ? 1.984 12.504 -1.656 1.00 88.12 106 LEU A N 1
ATOM 907 C CA . LEU A 1 106 ? 1.130 12.117 -0.527 1.00 88.12 106 LEU A CA 1
ATOM 908 C C . LEU A 1 106 ? 1.323 13.016 0.701 1.00 88.12 106 LEU A C 1
ATOM 910 O O . LEU A 1 106 ? 0.357 13.361 1.378 1.00 88.12 106 LEU A O 1
ATOM 914 N N . ASP A 1 107 ? 2.558 13.426 0.996 1.00 88.31 107 ASP A N 1
ATOM 915 C CA . ASP A 1 107 ? 2.820 14.378 2.080 1.00 88.31 107 ASP A CA 1
ATOM 916 C C . ASP A 1 107 ? 2.213 15.758 1.785 1.00 88.31 107 ASP A C 1
ATOM 918 O O . ASP A 1 107 ? 1.679 16.402 2.688 1.00 88.31 107 ASP A O 1
ATOM 922 N N . LEU A 1 108 ? 2.258 16.203 0.525 1.00 88.25 108 LEU A N 1
ATOM 923 C CA . LEU A 1 108 ? 1.617 17.441 0.088 1.00 88.25 108 LEU A CA 1
ATOM 924 C C . LEU A 1 108 ? 0.091 17.355 0.222 1.00 88.25 108 LEU A C 1
ATOM 926 O O . LEU A 1 108 ? -0.515 18.262 0.785 1.00 88.25 108 LEU A O 1
ATOM 930 N N . GLU A 1 109 ? -0.514 16.246 -0.209 1.00 86.19 109 GLU A N 1
ATOM 931 C CA . GLU A 1 109 ? -1.948 15.980 -0.047 1.00 86.19 109 GLU A CA 1
ATOM 932 C C . GLU A 1 109 ? -2.353 15.990 1.431 1.00 86.19 109 GLU A C 1
ATOM 934 O O . GLU A 1 109 ? -3.288 16.699 1.812 1.00 86.19 109 GLU A O 1
ATOM 939 N N . ARG A 1 110 ? -1.590 15.308 2.295 1.00 81.06 110 ARG A N 1
ATOM 940 C CA . ARG A 1 110 ? -1.802 15.305 3.750 1.00 81.06 110 ARG A CA 1
ATOM 941 C C . ARG A 1 110 ? -1.755 16.711 4.347 1.00 81.06 110 ARG A C 1
ATOM 943 O O . ARG A 1 110 ? -2.558 17.020 5.218 1.00 81.06 110 ARG A O 1
ATOM 950 N N . LYS A 1 111 ? -0.820 17.553 3.898 1.00 80.81 111 LYS A N 1
ATOM 951 C CA . LYS A 1 111 ? -0.686 18.948 4.355 1.00 80.81 111 LYS A CA 1
ATOM 952 C C . LYS A 1 111 ? -1.784 19.861 3.816 1.00 80.81 111 LYS A C 1
ATOM 954 O O . LYS A 1 111 ? -2.148 20.818 4.487 1.00 80.81 111 LYS A O 1
ATOM 959 N N . SER A 1 112 ? -2.272 19.586 2.607 1.00 76.25 112 SER A N 1
ATOM 960 C CA . SER A 1 112 ? -3.360 20.342 1.975 1.00 76.25 112 SER A CA 1
ATOM 961 C C . SER A 1 112 ? -4.737 19.966 2.517 1.00 76.25 112 SER A C 1
ATOM 963 O O . SER A 1 112 ? -5.666 20.768 2.451 1.00 76.25 112 SER A O 1
ATOM 965 N N . THR A 1 113 ? -4.866 18.757 3.070 1.00 70.44 113 THR A N 1
ATOM 966 C CA . THR A 1 113 ? -6.089 18.316 3.730 1.00 70.44 113 THR A CA 1
ATOM 967 C C . THR A 1 113 ? -6.238 19.133 5.014 1.00 70.44 113 THR A C 1
ATOM 969 O O . THR A 1 113 ? -5.324 19.111 5.846 1.00 70.44 113 THR A O 1
ATOM 972 N N . PRO A 1 114 ? -7.350 19.867 5.204 1.00 63.53 114 PRO A N 1
ATOM 973 C CA . PRO A 1 114 ? -7.591 20.536 6.468 1.00 63.53 114 PRO A CA 1
ATOM 974 C C . PRO A 1 114 ? -7.523 19.495 7.594 1.00 63.53 114 PRO A C 1
ATOM 976 O O . PRO A 1 114 ? -7.965 18.359 7.389 1.00 63.53 114 PRO A O 1
ATOM 979 N N . PRO A 1 115 ? -6.977 19.836 8.778 1.00 61.19 115 PRO A N 1
ATOM 980 C CA . PRO A 1 115 ? -7.074 18.943 9.924 1.00 61.19 115 PRO A CA 1
ATOM 981 C C . PRO A 1 115 ? -8.543 18.532 10.081 1.00 61.19 115 PRO A C 1
ATOM 983 O O . PRO A 1 115 ? -9.411 19.378 9.829 1.00 61.19 115 PRO A O 1
ATOM 986 N N . PRO A 1 116 ? -8.839 17.267 10.448 1.00 56.03 116 PRO A N 1
ATOM 987 C CA . PRO A 1 116 ? -10.217 16.841 10.656 1.00 56.03 116 PRO A CA 1
ATOM 988 C C . PRO A 1 116 ? -10.886 17.896 11.531 1.00 56.03 116 PRO A C 1
ATOM 990 O O . PRO A 1 116 ? -10.368 18.235 12.601 1.00 56.03 116 PRO A O 1
ATOM 993 N N . SER A 1 117 ? -11.957 18.504 11.013 1.00 55.78 117 SER A N 1
ATOM 994 C CA . SER A 1 117 ? -12.688 19.547 11.726 1.00 55.78 117 SER A CA 1
ATOM 995 C C . SER A 1 117 ? -12.994 19.033 13.130 1.00 55.78 117 SER A C 1
ATOM 997 O O . SER A 1 117 ? -13.226 17.839 13.308 1.00 55.78 117 SER A O 1
ATOM 999 N N . ARG A 1 118 ? -12.980 19.893 14.154 1.00 55.00 118 ARG A N 1
ATOM 1000 C CA . ARG A 1 118 ? -13.248 19.469 15.546 1.00 55.00 118 ARG A CA 1
ATOM 1001 C C . ARG A 1 118 ? -14.522 18.612 15.673 1.00 55.00 118 ARG A C 1
ATOM 1003 O O . ARG A 1 118 ? -14.531 17.675 16.464 1.00 55.00 118 ARG A O 1
ATOM 1010 N N . SER A 1 119 ? -15.512 18.845 14.805 1.00 54.41 119 SER A N 1
ATOM 1011 C CA . SER A 1 119 ? -16.710 18.011 14.652 1.00 54.41 119 SER A CA 1
ATOM 1012 C C . SER A 1 119 ? -16.414 16.532 14.349 1.00 54.41 119 SER A C 1
ATOM 1014 O O . SER A 1 119 ? -17.024 15.660 14.948 1.00 54.41 119 SER A O 1
ATOM 1016 N N . SER A 1 120 ? -15.428 16.223 13.503 1.00 62.88 120 SER A N 1
ATOM 1017 C CA . SER A 1 120 ? -15.026 14.853 13.149 1.00 62.88 120 SER A CA 1
ATOM 1018 C C . SER A 1 120 ? -14.388 14.092 14.321 1.00 62.88 120 SER A C 1
ATOM 1020 O O . SER A 1 120 ? -14.536 12.874 14.425 1.00 62.88 120 SER A O 1
ATOM 1022 N N . LEU A 1 121 ? -13.685 14.788 15.222 1.00 72.62 121 LEU A N 1
ATOM 1023 C CA . LEU A 1 121 ? -13.122 14.183 16.434 1.00 72.62 121 LEU A CA 1
ATOM 1024 C C . LEU A 1 121 ? -14.219 13.836 17.443 1.00 72.62 121 LEU A C 1
ATOM 1026 O O . LEU A 1 121 ? -14.201 12.739 18.000 1.00 72.62 121 LEU A O 1
ATOM 1030 N N . GLU A 1 122 ? -15.176 14.741 17.643 1.00 77.94 122 GLU A N 1
ATOM 1031 C CA . GLU A 1 122 ? -16.340 14.512 18.505 1.00 77.94 122 GLU A CA 1
ATOM 1032 C C . GLU A 1 122 ? -17.241 13.401 17.951 1.00 77.94 122 GLU A C 1
ATOM 1034 O O . GLU A 1 122 ? -17.596 12.486 18.689 1.00 77.94 122 GLU A O 1
ATOM 1039 N N . GLU A 1 123 ? -17.530 13.397 16.647 1.00 80.75 123 GLU A N 1
ATOM 1040 C CA . GLU A 1 123 ? -18.258 12.309 15.976 1.00 80.75 123 GLU A CA 1
ATOM 1041 C C . GLU A 1 123 ? -17.544 10.965 16.148 1.00 80.75 123 GLU A C 1
ATOM 1043 O O . GLU A 1 123 ? -18.166 9.954 16.474 1.00 80.75 123 GLU A O 1
ATOM 1048 N N . ARG A 1 124 ? -16.215 10.941 15.991 1.00 79.75 124 ARG A N 1
ATOM 1049 C CA . ARG A 1 124 ? -15.420 9.727 16.196 1.00 79.75 124 ARG A CA 1
ATOM 1050 C C . ARG A 1 124 ? -15.462 9.249 17.648 1.00 79.75 124 ARG A C 1
ATOM 1052 O O . ARG A 1 124 ? -15.541 8.044 17.872 1.00 79.75 124 ARG A O 1
ATOM 1059 N N . GLN A 1 125 ? -15.433 10.157 18.625 1.00 85.75 125 GLN A N 1
ATOM 1060 C CA . GLN A 1 125 ? -15.606 9.808 20.039 1.00 85.75 125 GLN A CA 1
ATOM 1061 C C . GLN A 1 125 ? -17.008 9.255 20.309 1.00 85.75 125 GLN A C 1
ATOM 1063 O O . 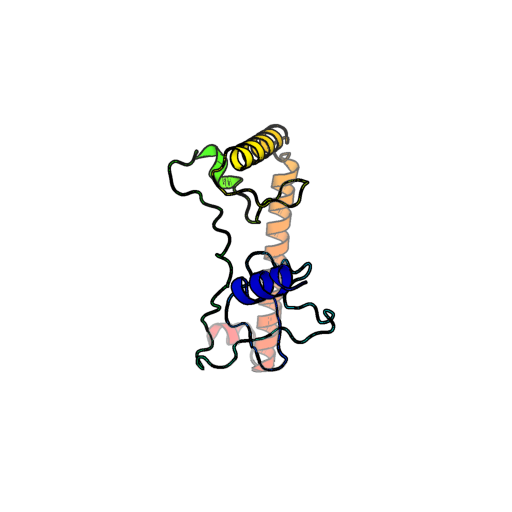GLN A 1 125 ? -17.133 8.218 20.955 1.00 85.75 125 GLN A O 1
ATOM 1068 N N . GLN A 1 126 ? -18.052 9.877 19.757 1.00 89.75 126 GLN A N 1
ATOM 1069 C CA . GLN A 1 126 ? -19.430 9.397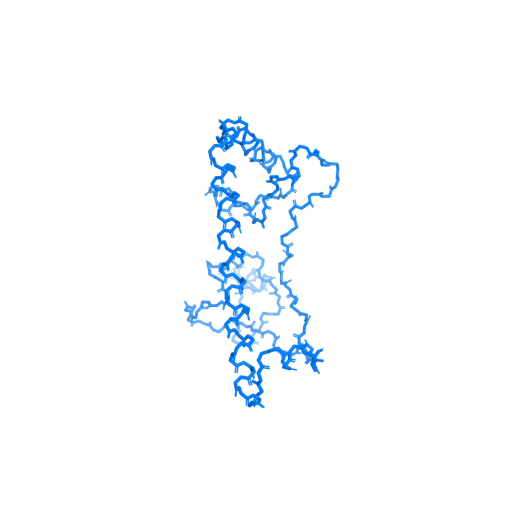 19.887 1.00 89.75 126 GLN A CA 1
ATOM 1070 C C . GLN A 1 126 ? -19.617 8.007 19.270 1.00 89.75 126 GLN A C 1
ATOM 1072 O O . GLN A 1 126 ? -20.286 7.162 19.861 1.00 89.75 126 GLN A O 1
ATOM 1077 N N . LEU A 1 127 ? -18.998 7.733 18.118 1.00 88.25 127 LEU A N 1
ATOM 1078 C CA . LEU A 1 127 ? -19.019 6.403 17.504 1.00 88.25 127 LEU A CA 1
ATOM 1079 C C . LEU A 1 127 ? -18.327 5.354 18.379 1.00 88.25 127 LEU A C 1
ATOM 1081 O O . LEU A 1 127 ? -18.850 4.253 18.521 1.00 88.25 127 LEU A O 1
ATOM 1085 N N . LEU A 1 128 ? -17.187 5.694 18.989 1.00 86.88 128 LEU A N 1
ATOM 1086 C CA . LEU A 1 128 ? -16.485 4.791 19.904 1.00 86.88 128 LEU A CA 1
ATOM 1087 C C . LEU A 1 128 ? -17.316 4.490 21.155 1.00 86.88 128 LEU A C 1
ATOM 1089 O O . LEU A 1 128 ? -17.395 3.332 21.555 1.00 86.88 128 LEU A O 1
ATOM 1093 N N . VAL A 1 129 ? -17.965 5.502 21.740 1.00 94.06 129 VAL A N 1
ATOM 1094 C CA . VAL A 1 129 ? -18.870 5.320 22.888 1.00 94.06 129 VAL A CA 1
ATOM 1095 C C . VAL A 1 129 ? -20.038 4.415 22.503 1.00 94.06 129 VAL A C 1
ATOM 1097 O O . VAL A 1 129 ? -20.270 3.404 23.157 1.00 94.06 129 VAL A O 1
ATOM 1100 N N . LYS A 1 130 ? -20.701 4.711 21.380 1.00 93.88 130 LYS A N 1
ATOM 1101 C CA . LYS A 1 130 ? -21.846 3.935 20.891 1.00 93.88 130 LYS A CA 1
ATOM 1102 C C . LYS A 1 130 ? -21.494 2.475 20.616 1.00 93.88 130 LYS A C 1
ATOM 1104 O O . LYS A 1 130 ? -22.311 1.589 20.855 1.00 93.88 130 LYS A O 1
ATOM 1109 N N . GLU A 1 131 ? -20.297 2.217 20.099 1.00 91.94 131 GLU A N 1
ATOM 1110 C CA . GLU A 1 131 ? -19.851 0.851 19.840 1.00 91.94 131 GLU A CA 1
ATOM 1111 C C . GLU A 1 131 ? -19.464 0.114 21.123 1.00 91.94 131 GLU A C 1
ATOM 1113 O O . GLU A 1 131 ? -19.767 -1.069 21.264 1.00 91.94 131 GLU A O 1
ATOM 1118 N N . ASN A 1 132 ? -18.888 0.815 22.100 1.00 93.06 132 ASN A N 1
ATOM 1119 C CA . ASN A 1 132 ? -18.618 0.239 23.411 1.00 93.06 132 ASN A CA 1
ATOM 1120 C C . ASN A 1 132 ? -19.921 -0.133 24.141 1.00 93.06 132 ASN A C 1
ATOM 1122 O O . ASN A 1 132 ? -20.016 -1.229 24.688 1.00 93.06 132 ASN A O 1
ATOM 1126 N N . ASP A 1 133 ? -20.948 0.720 24.072 1.00 94.38 133 ASP A N 1
ATOM 1127 C CA . ASP A 1 133 ? -22.276 0.443 24.637 1.00 94.38 133 ASP A CA 1
ATOM 1128 C C . ASP A 1 133 ? -22.912 -0.799 23.995 1.00 94.38 133 ASP A C 1
ATOM 1130 O O . ASP A 1 133 ? -23.392 -1.695 24.690 1.00 94.38 133 ASP A O 1
ATOM 1134 N N . ARG A 1 134 ? -22.828 -0.920 22.662 1.00 94.31 134 ARG A N 1
ATOM 1135 C CA . ARG A 1 134 ? -23.292 -2.113 21.931 1.00 94.31 134 ARG A CA 1
ATOM 1136 C C . ARG A 1 134 ? -22.581 -3.387 22.377 1.00 94.31 134 ARG A C 1
ATOM 1138 O O . ARG A 1 134 ? -23.225 -4.423 22.535 1.00 94.31 134 ARG A O 1
ATOM 1145 N N . ILE A 1 135 ? -21.265 -3.327 22.574 1.00 92.25 135 ILE A N 1
ATOM 1146 C CA . ILE A 1 135 ? -20.477 -4.469 23.052 1.00 92.25 135 ILE A CA 1
ATOM 1147 C C . ILE A 1 135 ? -20.905 -4.853 24.474 1.00 92.25 135 ILE A C 1
ATOM 1149 O O . ILE A 1 135 ? -21.076 -6.038 24.755 1.00 92.25 135 ILE A O 1
ATOM 1153 N N . GLN A 1 136 ? -21.135 -3.877 25.355 1.00 91.38 136 GLN A N 1
ATOM 1154 C CA . GLN A 1 136 ? -21.606 -4.131 26.719 1.00 91.38 136 GLN A CA 1
ATOM 1155 C C . GLN A 1 136 ? -22.994 -4.783 26.743 1.00 91.38 136 GLN A C 1
ATOM 1157 O O . GLN A 1 136 ? -23.208 -5.751 27.477 1.00 91.38 136 GLN A O 1
ATOM 1162 N N . ASP A 1 137 ? -23.919 -4.325 25.899 1.00 92.81 137 ASP A N 1
ATOM 1163 C CA . ASP A 1 137 ? -25.246 -4.932 25.773 1.00 92.81 137 ASP A CA 1
ATOM 1164 C C . ASP A 1 137 ? -25.177 -6.376 25.260 1.00 92.81 137 ASP A C 1
ATOM 1166 O O . ASP A 1 137 ? -25.883 -7.251 25.774 1.00 92.81 137 ASP A O 1
ATOM 1170 N N . LEU A 1 138 ? -24.286 -6.658 24.303 1.00 92.00 138 LEU A N 1
ATOM 1171 C CA . LEU A 1 138 ? -24.029 -8.017 23.820 1.00 92.00 138 LEU A CA 1
ATOM 1172 C C . LEU A 1 138 ? -23.461 -8.918 24.923 1.00 92.00 138 LEU A C 1
ATOM 1174 O O . LEU A 1 138 ? -23.943 -10.037 25.100 1.00 92.00 138 LEU A O 1
ATOM 1178 N N . ILE A 1 139 ? -22.481 -8.435 25.694 1.00 89.00 139 ILE A N 1
ATOM 1179 C CA . ILE A 1 139 ? -21.885 -9.178 26.816 1.00 89.00 139 ILE A CA 1
ATOM 1180 C C . ILE A 1 139 ? -22.950 -9.484 27.875 1.00 89.00 139 ILE A C 1
ATOM 1182 O O . ILE A 1 139 ? -23.093 -10.629 28.306 1.00 89.00 139 ILE A O 1
ATOM 1186 N N . LYS A 1 140 ? -23.763 -8.490 28.242 1.00 86.69 140 LYS A N 1
ATOM 1187 C CA . LYS A 1 140 ? -24.851 -8.645 29.215 1.00 86.69 140 LYS A CA 1
ATOM 1188 C C . LYS A 1 140 ? -25.940 -9.600 28.724 1.00 86.69 140 LYS A C 1
ATOM 1190 O O . LYS A 1 140 ? -26.493 -10.369 29.511 1.00 86.69 140 LYS A O 1
ATOM 1195 N N . GLY A 1 141 ? -26.266 -9.556 27.432 1.00 86.62 141 GLY A N 1
ATOM 1196 C CA . GLY A 1 141 ? -27.186 -10.496 26.794 1.00 86.62 141 GLY A CA 1
ATOM 1197 C C . GLY A 1 141 ? -26.657 -11.929 26.833 1.00 86.62 141 GLY A C 1
ATOM 1198 O O . GLY A 1 141 ? -27.392 -12.842 27.209 1.00 86.62 141 GLY A O 1
ATOM 1199 N N . LYS A 1 142 ? -25.369 -12.111 26.530 1.00 87.19 142 LYS A N 1
ATOM 1200 C CA . LYS A 1 142 ? -24.698 -13.412 26.563 1.00 87.19 142 LYS A CA 1
ATOM 1201 C C . LYS A 1 142 ? -24.655 -14.001 27.976 1.00 87.19 142 LYS A C 1
ATOM 1203 O O . LYS A 1 142 ? -25.063 -15.143 28.154 1.00 87.19 142 LYS A O 1
ATOM 1208 N N . GLY A 1 143 ? -24.301 -13.209 28.990 1.00 84.19 143 GLY A N 1
ATOM 1209 C CA . GLY A 1 143 ? -24.308 -13.660 30.390 1.00 84.19 143 GLY A CA 1
ATOM 1210 C C . GLY A 1 143 ? -25.692 -14.118 30.875 1.00 84.19 143 GLY A C 1
ATOM 1211 O O . GLY A 1 143 ? -25.808 -15.099 31.606 1.00 84.19 143 GLY A O 1
ATOM 1212 N N . LYS A 1 144 ? -26.773 -13.474 30.408 1.00 85.38 144 LYS A N 1
ATOM 1213 C CA . LYS A 1 144 ? -28.151 -13.928 30.681 1.00 85.38 144 LYS A CA 1
ATOM 1214 C C . LYS A 1 144 ? -28.477 -15.267 30.022 1.00 85.38 144 LYS A C 1
ATOM 1216 O O . LYS A 1 144 ? -29.137 -16.094 30.644 1.00 85.38 144 LYS A O 1
ATOM 1221 N N . GLN A 1 145 ? -28.052 -15.462 28.774 1.00 85.56 145 GLN A N 1
ATOM 1222 C CA . GLN A 1 145 ? -28.263 -16.717 28.048 1.00 85.56 145 GLN A CA 1
ATOM 1223 C C . GLN A 1 145 ? -27.477 -17.868 28.683 1.00 85.56 145 GLN A C 1
ATOM 1225 O O . GLN A 1 145 ? -28.023 -18.954 28.850 1.00 85.56 145 GLN A O 1
ATOM 1230 N N . GLU A 1 146 ? -26.231 -17.618 29.088 1.00 85.88 146 GLU A N 1
ATOM 1231 C CA . GLU A 1 146 ? -25.388 -18.603 29.769 1.00 85.88 146 GLU A CA 1
ATOM 1232 C C . GLU A 1 146 ? -25.970 -18.992 31.135 1.00 85.88 146 GLU A C 1
ATOM 1234 O O . GLU A 1 146 ? -26.157 -20.176 31.408 1.00 85.88 146 GLU A O 1
ATOM 1239 N N . ALA A 1 147 ? -26.379 -18.024 31.962 1.00 85.62 147 ALA A N 1
ATOM 1240 C CA . ALA A 1 147 ? -27.029 -18.323 33.239 1.00 85.62 147 ALA A CA 1
ATOM 1241 C C . ALA A 1 147 ? -28.318 -19.154 33.063 1.00 85.62 147 ALA A C 1
ATOM 1243 O O . ALA A 1 147 ? -28.534 -20.130 33.784 1.00 85.62 147 ALA A O 1
ATOM 1244 N N . ALA A 1 148 ? -29.140 -18.822 32.057 1.00 87.62 148 ALA A N 1
ATOM 1245 C CA . ALA A 1 148 ? -30.346 -19.581 31.726 1.00 87.62 148 ALA A CA 1
ATOM 1246 C C . ALA A 1 148 ? -30.036 -21.023 31.284 1.00 87.62 148 ALA A C 1
ATOM 1248 O O . ALA A 1 148 ? -30.746 -21.942 31.690 1.00 87.62 148 ALA A O 1
ATOM 1249 N N . LEU A 1 149 ? -28.968 -21.233 30.504 1.00 88.88 149 LEU A N 1
ATOM 1250 C CA . LEU A 1 149 ? -28.507 -22.563 30.086 1.00 88.88 149 LEU A CA 1
ATOM 1251 C C . LEU A 1 149 ? -28.098 -23.429 31.285 1.00 88.88 149 LEU A C 1
ATOM 1253 O O . LEU A 1 149 ? -28.413 -24.615 31.329 1.00 88.88 149 LEU A O 1
ATOM 1257 N N . HIS A 1 150 ? -27.420 -22.833 32.266 1.00 83.62 150 HIS A N 1
ATOM 1258 C CA . HIS A 1 150 ? -26.990 -23.522 33.484 1.00 83.62 150 HIS A CA 1
ATOM 1259 C C . HIS A 1 150 ? -28.095 -23.641 34.547 1.00 83.62 150 HIS A C 1
ATOM 1261 O O . HIS A 1 150 ? -27.863 -24.229 35.602 1.00 83.62 150 HIS A O 1
ATOM 1267 N N . GLY A 1 151 ? -29.296 -23.106 34.289 1.00 86.50 151 GLY A N 1
ATOM 1268 C CA . GLY A 1 151 ? -30.415 -23.129 35.233 1.00 86.50 151 GLY A CA 1
ATOM 1269 C C . GLY A 1 151 ? -30.172 -22.292 36.492 1.00 86.50 151 GLY A C 1
ATOM 1270 O O . GLY A 1 151 ? -30.802 -22.533 37.521 1.00 86.50 151 GLY A O 1
ATOM 1271 N N . THR A 1 152 ? -29.255 -21.323 36.434 1.00 86.00 152 THR A N 1
ATOM 1272 C CA . THR A 1 152 ? -28.895 -20.469 37.570 1.00 86.00 152 THR A CA 1
ATOM 1273 C C . THR A 1 152 ? -29.274 -19.011 37.309 1.00 86.00 152 THR A C 1
ATOM 1275 O O . THR A 1 152 ? -29.607 -18.597 36.199 1.00 86.00 152 THR A O 1
ATOM 1278 N N . SER A 1 153 ? -29.265 -18.196 38.363 1.00 85.00 153 SER A N 1
ATOM 1279 C CA . SER A 1 153 ? -29.407 -16.745 38.222 1.00 85.00 153 SER A CA 1
ATOM 1280 C C . SER A 1 153 ? -28.089 -16.127 37.749 1.00 85.00 153 SER A C 1
ATOM 1282 O O . SER A 1 153 ? -27.029 -16.574 38.175 1.00 85.00 153 SER A O 1
ATOM 1284 N N . VAL A 1 154 ? -28.143 -15.047 36.958 1.00 82.38 154 VAL A N 1
ATOM 1285 C CA . VAL A 1 154 ? -26.955 -14.319 36.453 1.00 82.38 154 VAL A CA 1
ATOM 1286 C C . VAL A 1 154 ? -25.967 -13.987 37.573 1.00 82.38 154 VAL A C 1
ATOM 1288 O O . VAL A 1 154 ? -24.781 -14.257 37.445 1.00 82.38 154 VAL A O 1
ATOM 1291 N N . LYS A 1 155 ? -26.471 -13.503 38.718 1.00 82.56 155 LYS A N 1
ATOM 1292 C CA . LYS A 1 155 ? -25.638 -13.195 39.893 1.00 82.56 155 LYS A CA 1
ATOM 1293 C C . LYS A 1 155 ? -24.902 -14.418 40.437 1.00 82.56 155 LYS A C 1
ATOM 1295 O O . LYS A 1 155 ? -23.818 -14.290 40.978 1.00 82.56 155 LYS A O 1
ATOM 1300 N N . HIS A 1 156 ? -25.523 -15.590 40.351 1.00 75.81 156 HIS A N 1
ATOM 1301 C CA . HIS A 1 156 ? -24.952 -16.829 40.862 1.00 75.81 156 HIS A CA 1
ATOM 1302 C C . HIS A 1 156 ? -23.965 -17.441 39.861 1.00 75.81 156 HIS A C 1
ATOM 1304 O O . HIS A 1 156 ? -22.933 -17.958 40.270 1.00 75.81 156 HIS A O 1
ATOM 1310 N N . TYR A 1 157 ? -24.239 -17.313 38.561 1.00 77.81 157 TYR A N 1
ATOM 1311 C CA . TYR A 1 157 ? -23.324 -17.705 37.491 1.00 77.81 157 TYR A CA 1
ATOM 1312 C C . TYR A 1 157 ? -22.014 -16.899 37.517 1.00 77.81 157 TYR A C 1
ATOM 1314 O O . TYR A 1 157 ? -20.939 -17.479 37.407 1.00 77.81 157 TYR A O 1
ATOM 1322 N N . GLU A 1 158 ? -22.092 -15.582 37.735 1.00 78.25 158 GLU A N 1
ATOM 1323 C CA . GLU A 1 158 ? -20.917 -14.702 37.853 1.00 78.25 158 GLU A CA 1
ATOM 1324 C C . GLU A 1 158 ? -20.082 -14.953 39.123 1.00 78.25 158 GLU A C 1
ATOM 1326 O O . GLU A 1 158 ? -18.904 -14.629 39.142 1.00 78.25 158 GLU A O 1
ATOM 1331 N N . CYS A 1 159 ? -20.658 -15.525 40.189 1.00 73.44 159 CYS A N 1
ATOM 1332 C CA . CYS A 1 159 ? -19.915 -15.857 41.415 1.00 73.44 159 CYS A CA 1
ATOM 1333 C C . CYS A 1 159 ? -19.152 -17.189 41.341 1.00 73.44 159 CYS A C 1
ATOM 1335 O O . CYS A 1 159 ? -18.332 -17.455 42.220 1.00 73.44 159 CYS A O 1
ATOM 1337 N N . HIS A 1 160 ? -19.463 -18.046 40.366 1.00 61.59 160 HIS A N 1
ATOM 1338 C CA . HIS A 1 160 ? -18.911 -19.400 40.255 1.00 61.59 160 HIS A CA 1
ATOM 1339 C C . HIS A 1 160 ? -17.920 -19.584 39.094 1.00 61.59 160 HIS A C 1
ATOM 1341 O O . HIS A 1 160 ? -17.317 -20.653 39.001 1.00 61.59 160 HIS A O 1
ATOM 1347 N N . ASN A 1 161 ? -17.731 -18.557 38.260 1.00 57.25 161 ASN A N 1
ATOM 1348 C CA . ASN A 1 161 ? -16.701 -18.472 37.217 1.00 57.25 161 ASN A CA 1
ATOM 1349 C C . ASN A 1 161 ? -15.664 -17.405 37.571 1.00 57.25 161 ASN A C 1
ATOM 1351 O O . ASN A 1 161 ? -14.490 -17.591 37.183 1.00 57.25 161 ASN A O 1
#

Secondary structure (DSSP, 8-state):
-HHHHHHHHHTT----TT----S--TT---SS-TT---SSS-------S---TT----SS-----S-SS---GGGGGG--SS-EE-TTS-EE-TTSHHHHHHHHHHHHHHHHSPPPPHHHHHHHHHHHHHHHHHHHHHHHHHHHHHHHHTTS-HHHHHHH-

pLDDT: mean 72.94, std 15.32, range [38.91, 94.38]

Organism: Rhizophagus irregularis (strain DAOM 197198w) (NCBI:txid1432141)

InterPro domains:
  IPR058524 Domain of unknown function DUF8211 [PF26638] (1-43)

Foldseek 3Di:
DVVVVVVCVVVVVDDDVPDDDPDDDPPDDDPDDPPDPPPPDDDDDPPPDDDDDDDPPDPDDDDDQDDPDDDDPLQPVVRDPDWDADPVRHTDDRPDPVNVVVSVVVSVVVVPDPDDPVVNVVVVVVVVVVVVVVVVVVVVVVLCVVCVVVVHDSVVSVVVD

Radius of gyration: 29.08 Å; chains: 1; bounding box: 51×56×83 Å